Protein AF-A0A968CPF7-F1 (afdb_monomer_lite)

Foldseek 3Di:
DPDPPDDPDDDVPDDDDDPDDDDDDDDDDDDDADALVNVVVVCVVVVNDDPVCSVVVVVVCVVVPVDDDDPRHD

Structure (mmCIF, N/CA/C/O backbone):
data_AF-A0A968CPF7-F1
#
_entry.id   AF-A0A968CPF7-F1
#
loop_
_atom_site.group_PDB
_atom_site.id
_atom_site.type_symbol
_atom_site.label_atom_id
_atom_site.label_alt_id
_atom_site.label_comp_id
_atom_site.label_asym_id
_atom_site.label_entity_id
_atom_site.label_seq_id
_atom_site.pdbx_PDB_ins_code
_atom_site.Cartn_x
_atom_site.Cartn_y
_atom_site.Cartn_z
_atom_site.occupancy
_atom_site.B_iso_or_equiv
_atom_site.auth_seq_id
_atom_site.auth_comp_id
_atom_site.auth_asym_id
_atom_site.auth_atom_id
_atom_site.pdbx_PDB_model_num
ATOM 1 N N . ASN A 1 1 ? 9.560 10.464 -10.817 1.00 39.50 1 ASN A N 1
ATOM 2 C CA . ASN A 1 1 ? 8.971 10.778 -12.135 1.00 39.50 1 ASN A CA 1
ATOM 3 C C . ASN A 1 1 ? 9.749 11.912 -12.779 1.00 39.50 1 ASN A C 1
ATOM 5 O O . ASN A 1 1 ? 9.310 13.050 -12.733 1.00 39.50 1 ASN A O 1
ATOM 9 N N . GLN A 1 2 ? 10.926 11.615 -13.327 1.00 47.94 2 GLN A N 1
ATOM 10 C CA . GLN A 1 2 ? 11.486 12.446 -14.391 1.00 47.94 2 GLN A CA 1
ATOM 11 C C . GLN A 1 2 ? 10.918 11.858 -15.681 1.00 47.94 2 GLN A C 1
ATOM 13 O O . GLN A 1 2 ? 11.014 10.647 -15.883 1.00 47.94 2 GLN A O 1
ATOM 18 N N . ALA A 1 3 ? 10.230 12.667 -16.484 1.00 53.81 3 ALA A N 1
ATOM 19 C CA . ALA A 1 3 ? 9.826 12.242 -17.814 1.00 53.81 3 ALA A CA 1
ATOM 20 C C . ALA A 1 3 ? 11.107 11.901 -18.582 1.00 53.81 3 ALA A C 1
ATOM 22 O O . ALA A 1 3 ? 12.005 12.739 -18.668 1.00 53.81 3 ALA A O 1
ATOM 23 N N . ALA A 1 4 ? 11.228 10.661 -19.054 1.00 68.56 4 ALA A N 1
ATOM 24 C CA . ALA A 1 4 ? 12.365 10.259 -19.864 1.00 68.56 4 ALA A CA 1
ATOM 25 C C . ALA A 1 4 ? 12.369 11.136 -21.123 1.00 68.56 4 ALA A C 1
ATOM 27 O O . ALA A 1 4 ? 11.470 11.035 -21.957 1.00 68.56 4 ALA A O 1
ATOM 28 N N . ASN A 1 5 ? 13.330 12.055 -21.211 1.00 81.44 5 ASN A N 1
ATOM 29 C CA . ASN A 1 5 ? 13.488 12.927 -22.364 1.00 81.44 5 ASN A CA 1
ATOM 30 C C . ASN A 1 5 ? 14.167 12.117 -23.468 1.00 81.44 5 ASN A C 1
ATOM 32 O O . ASN A 1 5 ? 15.385 11.949 -23.470 1.00 81.44 5 ASN A O 1
ATOM 36 N N . LEU A 1 6 ? 13.349 11.542 -24.343 1.00 83.56 6 LEU A N 1
ATOM 37 C CA . LEU A 1 6 ? 13.816 10.797 -25.503 1.00 83.56 6 LEU A CA 1
ATOM 38 C C . LEU A 1 6 ? 14.331 11.787 -26.564 1.00 83.56 6 LEU A C 1
ATOM 40 O O . LEU A 1 6 ? 13.721 12.844 -26.760 1.00 83.56 6 LEU A O 1
ATOM 44 N N . PRO A 1 7 ? 15.438 11.480 -27.260 1.00 85.50 7 PRO A N 1
ATOM 45 C CA . PRO A 1 7 ? 15.909 12.311 -28.361 1.00 85.50 7 PRO A CA 1
ATOM 46 C C . PRO A 1 7 ? 14.845 12.373 -29.466 1.00 85.50 7 PRO A C 1
ATOM 48 O O . PRO A 1 7 ? 14.208 11.377 -29.798 1.00 85.50 7 PRO A O 1
ATOM 51 N N . LYS A 1 8 ? 14.636 13.569 -30.026 1.00 79.44 8 LYS A N 1
ATOM 52 C CA . LYS A 1 8 ? 13.529 13.846 -30.960 1.00 79.44 8 LYS A CA 1
ATOM 53 C C . LYS A 1 8 ? 13.714 13.235 -32.353 1.00 79.44 8 LYS A C 1
ATOM 55 O O . LYS A 1 8 ? 12.736 13.106 -33.076 1.00 79.44 8 LYS A O 1
ATOM 60 N N . ASN A 1 9 ? 14.945 12.877 -32.711 1.00 82.25 9 ASN A N 1
ATOM 61 C CA . ASN A 1 9 ? 15.328 12.457 -34.056 1.00 82.25 9 ASN A CA 1
ATOM 62 C C . ASN A 1 9 ? 16.010 11.083 -34.000 1.00 82.25 9 ASN A C 1
ATOM 64 O O . ASN A 1 9 ? 17.223 11.015 -34.149 1.00 82.25 9 ASN A O 1
ATOM 68 N N . ILE A 1 10 ? 15.243 10.020 -33.744 1.00 87.88 10 ILE A N 1
ATOM 69 C CA . ILE A 1 10 ? 15.687 8.641 -33.994 1.00 87.88 10 ILE A CA 1
ATOM 70 C C . ILE A 1 10 ? 14.996 8.160 -35.267 1.00 87.88 10 ILE A C 1
ATOM 72 O O . ILE A 1 10 ? 13.769 8.261 -35.368 1.00 87.88 10 ILE A O 1
ATOM 76 N N . ALA A 1 11 ? 15.765 7.649 -36.224 1.00 88.50 11 ALA A N 1
ATOM 77 C CA . ALA A 1 11 ? 15.227 7.035 -37.436 1.00 88.50 11 ALA A CA 1
ATOM 78 C C . ALA A 1 11 ? 15.071 5.513 -37.276 1.00 88.50 11 ALA A C 1
ATOM 80 O O . ALA A 1 11 ? 15.826 4.855 -36.558 1.00 88.50 11 ALA A O 1
ATOM 81 N N . GLU A 1 12 ? 14.097 4.927 -37.975 1.00 90.25 12 GLU A N 1
ATOM 82 C CA . GLU A 1 12 ? 13.990 3.471 -38.074 1.00 90.25 12 GLU A CA 1
ATOM 83 C C . GLU A 1 12 ? 15.254 2.905 -38.746 1.00 90.25 12 GLU A C 1
ATOM 85 O O . GLU A 1 12 ? 15.683 3.390 -39.791 1.00 90.25 12 GLU A O 1
ATOM 90 N N . GLY A 1 13 ? 15.876 1.900 -38.122 1.00 91.38 13 GLY A N 1
ATOM 91 C CA . GLY A 1 13 ? 17.128 1.304 -38.602 1.00 91.38 13 GLY A CA 1
ATOM 92 C C . GLY A 1 13 ? 18.410 2.045 -38.199 1.00 91.38 13 GLY A C 1
ATOM 93 O O . GLY A 1 13 ? 19.493 1.625 -38.605 1.00 91.38 13 GLY A O 1
ATOM 94 N N . GLU A 1 14 ? 18.325 3.112 -37.398 1.00 90.75 14 GLU A N 1
ATOM 95 C CA . GLU A 1 14 ? 19.501 3.813 -36.873 1.00 90.75 14 GLU A CA 1
ATOM 96 C C . GLU A 1 14 ? 20.338 2.912 -35.946 1.00 90.75 14 GLU A C 1
ATOM 98 O O . GLU A 1 14 ? 19.820 2.267 -35.030 1.00 90.75 14 GLU A O 1
ATOM 103 N N . LEU A 1 15 ? 21.655 2.866 -36.176 1.00 90.38 15 LEU A N 1
ATOM 104 C CA . LEU A 1 15 ? 22.581 2.102 -35.343 1.00 90.38 15 LEU A CA 1
ATOM 105 C C . LEU A 1 15 ? 22.853 2.849 -34.035 1.00 90.38 15 LEU A C 1
ATOM 107 O O . LEU A 1 15 ?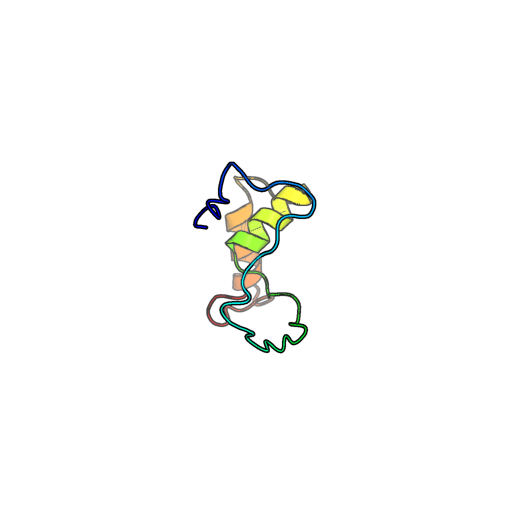 23.429 3.935 -34.038 1.00 90.38 15 LEU A O 1
ATOM 111 N N . LEU A 1 16 ? 22.492 2.233 -32.910 1.00 90.56 16 LEU A N 1
ATOM 112 C CA . LEU A 1 16 ? 22.753 2.769 -31.576 1.00 90.56 16 LEU A CA 1
ATOM 113 C C . LEU A 1 16 ? 23.981 2.111 -30.946 1.00 90.56 16 LEU A C 1
ATOM 115 O O . LEU A 1 16 ? 24.194 0.902 -31.056 1.00 90.56 16 LEU A O 1
ATOM 119 N N . GLN A 1 17 ? 24.770 2.911 -30.230 1.00 93.50 17 GLN A N 1
ATOM 120 C CA . GLN A 1 17 ? 25.887 2.407 -29.443 1.00 93.50 17 GLN A CA 1
ATOM 121 C C . GLN A 1 17 ? 25.375 1.830 -28.119 1.00 93.50 17 GLN A C 1
ATOM 123 O O . GLN A 1 17 ? 24.750 2.528 -27.319 1.00 93.50 17 GLN A O 1
ATOM 128 N N . LEU A 1 18 ? 25.678 0.557 -27.861 1.00 92.38 18 LEU A N 1
ATOM 129 C CA . LEU A 1 18 ? 25.475 -0.040 -26.546 1.00 92.38 18 LEU A CA 1
ATOM 130 C C . LEU A 1 18 ? 26.472 0.585 -25.563 1.00 92.38 18 LEU A C 1
ATOM 132 O O . LEU A 1 18 ? 27.671 0.330 -25.655 1.00 92.38 18 LEU A O 1
ATOM 136 N N . LEU A 1 19 ? 25.975 1.408 -24.638 1.00 95.62 19 LEU A N 1
ATOM 137 C CA . LEU A 1 19 ? 26.808 2.036 -23.609 1.00 95.62 19 LEU A CA 1
ATOM 138 C C . LEU A 1 19 ? 27.048 1.101 -22.420 1.00 95.62 19 LEU A C 1
ATOM 140 O O . LEU A 1 19 ? 28.171 0.985 -21.942 1.00 95.62 19 LEU A O 1
ATOM 144 N N . GLU A 1 20 ? 25.999 0.429 -21.942 1.00 95.38 20 GLU A N 1
ATOM 145 C CA . GLU A 1 20 ? 26.067 -0.423 -20.757 1.00 95.38 20 GLU A CA 1
ATOM 146 C C . GLU A 1 20 ? 24.985 -1.508 -20.795 1.00 95.38 20 GLU A C 1
ATOM 148 O O . GLU A 1 20 ? 23.877 -1.287 -21.292 1.00 95.38 20 GLU A O 1
ATOM 153 N N . LEU A 1 21 ? 25.295 -2.673 -20.221 1.00 94.12 21 LEU A N 1
ATOM 154 C CA . LEU A 1 21 ? 24.335 -3.742 -19.972 1.00 94.12 21 LEU A CA 1
ATOM 155 C C . LEU A 1 21 ? 24.269 -4.018 -18.467 1.00 94.12 21 LEU A C 1
ATOM 157 O O . LEU A 1 21 ? 25.172 -4.621 -17.892 1.00 94.12 21 LEU A O 1
ATOM 161 N N . ILE A 1 22 ? 23.176 -3.588 -17.830 1.00 94.69 22 ILE A N 1
ATOM 162 C CA . ILE A 1 22 ? 22.946 -3.791 -16.394 1.00 94.69 22 ILE A CA 1
ATOM 163 C C . ILE A 1 22 ? 21.975 -4.953 -16.201 1.00 94.69 22 ILE A C 1
ATOM 165 O O . ILE A 1 22 ? 20.771 -4.821 -16.433 1.00 94.69 22 ILE A O 1
ATOM 169 N N . LEU A 1 23 ? 22.488 -6.085 -15.721 1.00 94.00 23 LEU A N 1
ATOM 170 C CA . LEU A 1 23 ? 21.667 -7.230 -15.333 1.00 94.00 23 LEU A CA 1
ATOM 171 C C . LEU A 1 23 ? 20.876 -6.885 -14.065 1.00 94.00 23 LEU A C 1
ATOM 173 O O . LEU A 1 23 ? 21.451 -6.660 -13.000 1.00 94.00 23 LEU A O 1
ATOM 177 N N . LYS A 1 24 ? 19.545 -6.843 -14.169 1.00 93.44 24 LYS A N 1
ATOM 178 C CA . LYS A 1 24 ? 18.649 -6.606 -13.031 1.00 93.44 24 LYS A CA 1
ATOM 179 C C . LYS A 1 24 ? 17.729 -7.796 -12.843 1.00 93.44 24 LYS A C 1
ATOM 181 O O . LYS A 1 24 ? 16.929 -8.119 -13.717 1.00 93.4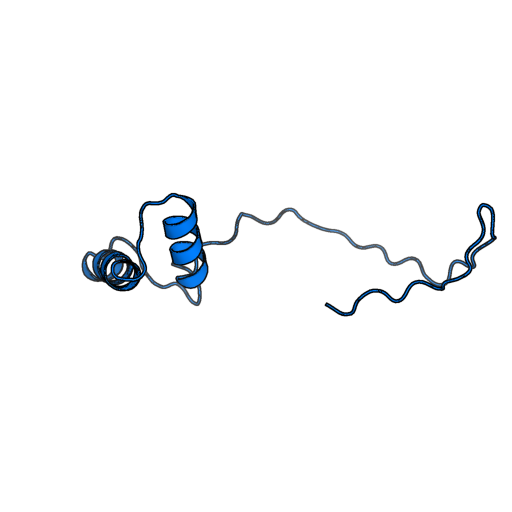4 24 LYS A O 1
ATOM 186 N N . GLN A 1 25 ? 17.826 -8.424 -11.679 1.00 94.81 25 GLN A N 1
ATOM 187 C CA . GLN A 1 25 ? 16.893 -9.459 -11.267 1.00 94.81 25 GLN A CA 1
ATOM 188 C C . GLN A 1 25 ? 15.768 -8.832 -10.447 1.00 94.81 25 GLN A C 1
ATOM 190 O O . GLN A 1 25 ? 16.006 -8.065 -9.512 1.00 94.81 25 GLN A O 1
ATOM 195 N N . HIS A 1 26 ? 14.532 -9.175 -10.794 1.00 93.25 26 HIS A N 1
ATOM 196 C CA . HIS A 1 26 ? 13.350 -8.765 -10.055 1.00 93.25 26 HIS A CA 1
ATOM 197 C C . HIS A 1 26 ? 12.662 -9.987 -9.457 1.00 93.25 26 HIS A C 1
ATOM 199 O O . HIS A 1 26 ? 12.604 -11.047 -10.073 1.00 93.25 26 HIS A O 1
ATOM 205 N N . PHE A 1 27 ? 12.110 -9.805 -8.262 1.00 94.31 27 PHE A N 1
ATOM 206 C CA . PHE A 1 27 ? 11.275 -10.793 -7.595 1.00 94.31 27 PHE A CA 1
ATOM 207 C C . PHE A 1 27 ? 9.846 -10.276 -7.506 1.00 94.31 27 PHE A C 1
ATOM 209 O O . PHE A 1 27 ? 9.612 -9.072 -7.345 1.00 94.31 27 PHE A O 1
ATOM 216 N N . THR A 1 28 ? 8.888 -11.195 -7.570 1.00 95.50 28 THR A N 1
ATOM 217 C CA . THR A 1 28 ? 7.495 -10.886 -7.256 1.00 95.50 28 THR A CA 1
ATOM 218 C C . THR A 1 28 ? 7.392 -10.458 -5.803 1.00 95.50 28 THR A C 1
ATOM 220 O O . THR A 1 28 ? 7.967 -11.087 -4.913 1.00 95.50 28 THR A O 1
ATOM 223 N N . LYS A 1 29 ? 6.638 -9.392 -5.555 1.00 92.00 29 LYS A N 1
ATOM 224 C CA . LYS A 1 29 ? 6.348 -8.923 -4.203 1.00 92.00 29 LYS A CA 1
ATOM 225 C C . LYS A 1 29 ? 4.913 -9.292 -3.847 1.00 92.00 29 LYS A C 1
ATOM 227 O O . LYS A 1 29 ? 4.057 -9.253 -4.734 1.00 92.00 29 LYS A O 1
ATOM 232 N N . PRO A 1 30 ? 4.630 -9.625 -2.578 1.00 92.81 30 PRO A N 1
ATOM 233 C CA . PRO A 1 30 ? 3.251 -9.751 -2.141 1.00 92.81 30 PRO A CA 1
ATOM 234 C C . PRO A 1 30 ? 2.523 -8.409 -2.323 1.00 92.81 30 PRO A C 1
ATOM 236 O O . PRO A 1 30 ? 3.170 -7.352 -2.332 1.00 92.81 30 PRO A O 1
ATOM 239 N N . PRO A 1 31 ? 1.186 -8.424 -2.443 1.00 91.88 31 PRO A N 1
ATOM 240 C CA . PRO A 1 31 ? 0.404 -7.199 -2.455 1.00 91.88 31 PRO A CA 1
ATOM 241 C C . PRO A 1 31 ? 0.713 -6.344 -1.216 1.00 91.88 31 PRO A C 1
ATOM 243 O O . PRO A 1 31 ? 0.850 -6.886 -0.113 1.00 91.88 31 PRO A O 1
ATOM 246 N N . PRO A 1 32 ? 0.836 -5.015 -1.366 1.00 91.12 32 PRO A N 1
ATOM 247 C CA . PRO A 1 32 ? 1.051 -4.140 -0.226 1.00 91.12 32 PRO A CA 1
ATOM 248 C C . PRO A 1 32 ? -0.167 -4.185 0.701 1.00 91.12 32 PRO A C 1
ATOM 250 O O . PRO A 1 32 ? -1.310 -4.224 0.244 1.00 91.12 32 PRO A O 1
ATOM 253 N N . ARG A 1 33 ? 0.079 -4.145 2.013 1.00 93.62 33 ARG A N 1
ATOM 254 C CA . ARG A 1 33 ? -0.990 -3.951 2.999 1.00 93.62 33 ARG A CA 1
ATOM 255 C C . ARG A 1 33 ? -1.629 -2.577 2.822 1.00 93.62 33 ARG A C 1
ATOM 257 O O . ARG A 1 33 ? -0.998 -1.647 2.314 1.00 93.62 33 ARG A O 1
ATOM 264 N N . TYR A 1 34 ? -2.863 -2.445 3.291 1.00 93.25 34 TYR A N 1
ATOM 265 C CA . TYR A 1 34 ? -3.539 -1.159 3.296 1.00 93.25 34 TYR A CA 1
ATOM 266 C C . TYR A 1 34 ? -2.870 -0.208 4.290 1.00 93.25 34 TYR A C 1
ATOM 268 O O . TYR A 1 34 ? -2.678 -0.543 5.449 1.00 93.25 34 TYR A O 1
ATOM 276 N N . SER A 1 35 ? -2.546 1.000 3.852 1.00 92.62 35 SER A N 1
ATOM 277 C CA . SER A 1 35 ? -2.474 2.174 4.720 1.00 92.62 35 SER A CA 1
ATOM 278 C C . SER A 1 35 ? -3.857 2.821 4.832 1.00 92.62 35 SER A C 1
ATOM 280 O O . SER A 1 35 ? -4.725 2.572 3.992 1.00 92.62 35 SER A O 1
ATOM 282 N N . GLU A 1 36 ? -4.049 3.740 5.780 1.00 90.31 36 GLU A N 1
ATOM 283 C CA . GLU A 1 36 ? -5.294 4.518 5.883 1.00 90.31 36 GLU A CA 1
ATOM 284 C C . GLU A 1 36 ? -5.654 5.218 4.572 1.00 90.31 36 GLU A C 1
ATOM 286 O O . GLU A 1 36 ? -6.794 5.145 4.126 1.00 90.31 36 GLU A O 1
ATOM 291 N N . SER A 1 37 ? -4.676 5.813 3.884 1.00 91.50 37 SER A N 1
ATOM 292 C CA . SER A 1 37 ? -4.927 6.496 2.613 1.00 91.50 37 SER A CA 1
ATOM 293 C C . SER A 1 37 ? -5.357 5.536 1.502 1.00 91.50 37 SER A C 1
ATOM 295 O O . SER A 1 37 ? -6.257 5.857 0.726 1.00 91.50 37 SER A O 1
ATOM 297 N N . THR A 1 38 ? -4.757 4.346 1.421 1.00 94.06 38 THR A N 1
ATOM 298 C CA . THR A 1 38 ? -5.175 3.330 0.439 1.00 94.06 38 THR A CA 1
ATOM 299 C C . THR A 1 38 ? -6.505 2.675 0.805 1.00 94.06 38 THR A C 1
ATOM 301 O O . THR A 1 38 ? -7.278 2.347 -0.095 1.00 94.06 38 THR A O 1
ATOM 304 N N . LEU A 1 39 ? -6.811 2.538 2.098 1.00 94.31 39 LEU A N 1
ATOM 305 C CA . LEU A 1 39 ? -8.092 2.024 2.569 1.00 94.31 39 LEU A CA 1
ATOM 306 C C . LEU A 1 39 ? -9.215 3.010 2.244 1.00 94.31 39 LEU A C 1
ATOM 308 O O . LEU A 1 39 ? -10.213 2.600 1.663 1.00 94.31 39 LEU A O 1
ATOM 312 N N . VAL A 1 40 ? -9.023 4.308 2.504 1.00 94.94 40 VAL A N 1
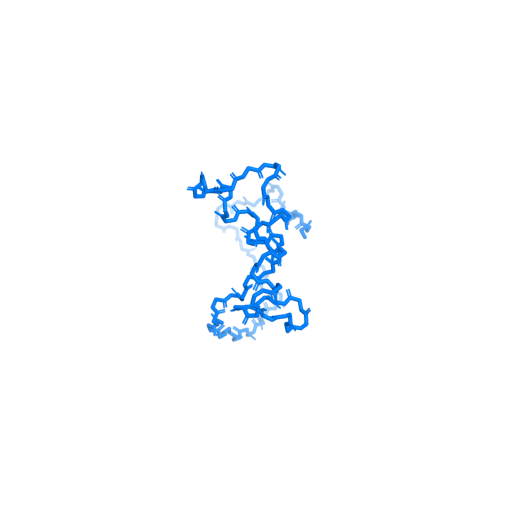ATOM 313 C CA . VAL A 1 40 ? -9.977 5.362 2.113 1.00 94.94 40 VAL A CA 1
ATOM 314 C C . VAL A 1 40 ? -10.232 5.334 0.607 1.00 94.94 40 VAL A C 1
ATOM 316 O O . VAL A 1 40 ? -11.384 5.269 0.189 1.00 94.94 40 VAL A O 1
ATOM 319 N N . LYS A 1 41 ? -9.171 5.288 -0.212 1.00 95.06 41 LYS A N 1
ATOM 320 C CA . LYS A 1 41 ? -9.305 5.167 -1.677 1.00 95.06 41 LYS A CA 1
ATOM 321 C C . LYS A 1 41 ? -10.087 3.921 -2.095 1.00 95.06 41 LYS A C 1
ATOM 323 O O . LYS A 1 41 ? -10.828 3.958 -3.070 1.00 95.06 41 LYS A O 1
ATOM 328 N N . THR A 1 42 ? -9.914 2.815 -1.376 1.00 95.69 42 THR A N 1
ATOM 329 C CA . THR A 1 42 ? -10.611 1.557 -1.672 1.00 95.69 42 THR A CA 1
ATOM 330 C C . THR A 1 42 ? -12.085 1.636 -1.279 1.00 95.69 42 THR A C 1
ATOM 332 O O . THR A 1 42 ? -12.939 1.244 -2.068 1.00 95.69 42 THR A O 1
ATOM 335 N N . LEU A 1 43 ? -12.398 2.192 -0.106 1.00 96.19 43 LEU A N 1
ATOM 336 C CA . LEU A 1 43 ? -13.773 2.413 0.350 1.00 96.19 43 LEU A CA 1
ATOM 337 C C . LEU A 1 43 ? -14.549 3.338 -0.595 1.00 96.19 43 LEU A C 1
ATOM 339 O O . LEU A 1 43 ? -15.729 3.090 -0.840 1.00 96.19 43 LEU A O 1
ATOM 343 N N . ASP A 1 44 ? -13.887 4.364 -1.131 1.00 96.00 44 ASP A N 1
ATOM 344 C CA . ASP A 1 44 ? -14.445 5.286 -2.126 1.00 96.00 44 ASP A CA 1
ATOM 345 C C . ASP A 1 44 ? -14.704 4.576 -3.463 1.00 96.00 44 ASP A C 1
ATOM 347 O O . ASP A 1 44 ? -15.826 4.573 -3.965 1.00 96.00 44 ASP A O 1
ATOM 351 N N . LYS A 1 45 ? -13.697 3.859 -3.987 1.00 96.75 45 LYS A N 1
ATOM 352 C CA . LYS A 1 45 ? -13.804 3.097 -5.244 1.00 96.75 45 LYS A CA 1
ATOM 353 C C . LYS A 1 45 ? -14.920 2.048 -5.212 1.00 96.75 45 LYS A C 1
ATOM 355 O O . LYS A 1 45 ? -15.540 1.788 -6.237 1.00 96.75 45 LYS A O 1
ATOM 360 N N . LEU A 1 46 ? -15.152 1.430 -4.055 1.00 96.69 46 LEU A N 1
ATOM 361 C CA . LEU A 1 46 ? -16.216 0.442 -3.858 1.00 96.69 46 LEU A CA 1
ATOM 362 C C . LEU A 1 46 ? -17.577 1.078 -3.521 1.00 96.69 46 LEU A C 1
ATOM 364 O O . LEU A 1 46 ? -18.559 0.357 -3.375 1.00 96.69 46 LEU A O 1
ATOM 368 N N . GLY A 1 47 ? -17.652 2.403 -3.365 1.00 95.19 47 GLY A N 1
ATOM 369 C CA . GLY A 1 47 ? -18.885 3.116 -3.024 1.00 95.19 47 GLY A CA 1
ATOM 370 C C . GLY A 1 47 ? -19.387 2.876 -1.595 1.00 95.19 47 GLY A C 1
ATOM 371 O O . GLY A 1 47 ? -20.525 3.235 -1.285 1.00 95.19 47 GLY A O 1
ATOM 372 N N . ILE A 1 48 ? -18.557 2.303 -0.720 1.00 95.69 48 ILE A N 1
ATOM 373 C CA . ILE A 1 48 ? -18.903 1.959 0.669 1.00 95.69 48 ILE A CA 1
ATOM 374 C C . ILE A 1 48 ? -18.757 3.182 1.578 1.00 95.69 48 ILE A C 1
ATOM 376 O O . ILE A 1 48 ? -19.604 3.438 2.431 1.00 95.69 48 ILE A O 1
ATOM 380 N N . GLY A 1 49 ? -17.674 3.941 1.411 1.00 93.19 49 GLY A N 1
ATOM 381 C CA . GLY A 1 49 ? -17.400 5.105 2.248 1.00 93.19 49 GLY A CA 1
ATOM 382 C C . GLY A 1 49 ? -17.880 6.418 1.633 1.00 93.19 49 GLY A C 1
ATOM 383 O O . GLY A 1 49 ? -18.220 6.504 0.453 1.00 93.19 49 GLY A O 1
ATOM 384 N N . ARG A 1 50 ? -17.955 7.449 2.471 1.00 96.38 50 ARG A N 1
ATOM 385 C CA . ARG A 1 50 ? -18.249 8.839 2.104 1.00 96.38 50 ARG A CA 1
ATOM 386 C C . ARG A 1 50 ? -17.259 9.750 2.834 1.00 96.38 50 ARG A C 1
ATOM 388 O O . ARG A 1 50 ? -16.764 9.349 3.891 1.00 96.38 50 ARG A O 1
ATOM 395 N N . PRO A 1 51 ? -17.013 10.985 2.351 1.00 94.38 51 PRO A N 1
ATOM 396 C CA . PRO A 1 51 ? -16.123 11.936 3.025 1.00 94.38 51 PRO A CA 1
ATOM 397 C C . PRO A 1 51 ? -16.413 12.109 4.522 1.00 94.38 51 PRO A C 1
ATOM 399 O O . PRO A 1 51 ? -15.488 12.230 5.317 1.00 94.38 51 PRO A O 1
ATOM 402 N N . SER A 1 52 ? -17.687 12.040 4.918 1.00 95.62 52 SER A N 1
ATOM 403 C CA . SER A 1 52 ? -18.124 12.130 6.313 1.00 95.62 52 SER A CA 1
ATOM 404 C C . SER A 1 52 ? -17.908 10.856 7.142 1.00 95.62 52 SER A C 1
ATOM 406 O O . SER A 1 52 ? -17.896 10.939 8.366 1.00 95.62 52 SER A O 1
ATOM 408 N N . THR A 1 53 ? -17.739 9.682 6.524 1.00 95.50 53 THR A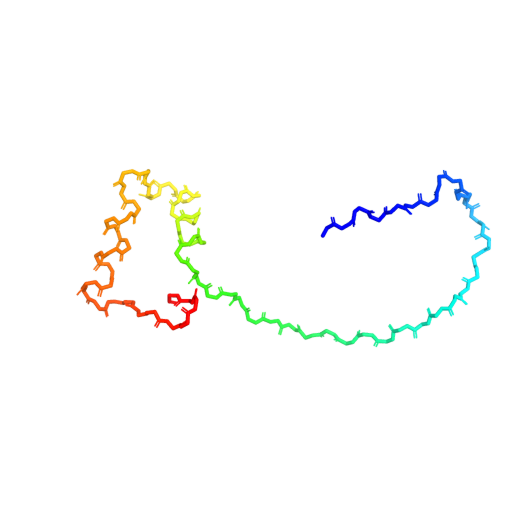 N 1
ATOM 409 C CA . THR A 1 53 ? -17.731 8.387 7.231 1.00 95.50 53 THR A CA 1
ATOM 410 C C . THR A 1 53 ? -16.363 7.714 7.300 1.00 95.50 53 THR A C 1
ATOM 412 O O . THR A 1 53 ? -16.170 6.842 8.146 1.00 95.50 53 THR A O 1
ATOM 415 N N . TYR A 1 54 ? -15.383 8.125 6.487 1.00 95.06 54 TYR A N 1
ATOM 416 C CA . TYR A 1 54 ? -14.054 7.496 6.453 1.00 95.06 54 TYR A CA 1
ATOM 417 C C . TYR A 1 54 ? -13.368 7.435 7.822 1.00 95.06 54 TYR A C 1
ATOM 419 O O . TYR A 1 54 ? -12.946 6.363 8.258 1.00 95.06 54 TYR A O 1
ATOM 427 N N . ALA A 1 55 ? -13.298 8.572 8.518 1.00 94.06 55 ALA A N 1
ATOM 428 C CA . ALA A 1 55 ? -12.652 8.657 9.825 1.00 94.06 55 ALA A CA 1
ATOM 429 C C . ALA A 1 55 ? -13.362 7.782 10.870 1.00 94.06 55 ALA A C 1
ATOM 431 O O . ALA A 1 55 ? -12.707 7.101 11.658 1.00 94.06 55 ALA A O 1
ATOM 432 N N . GLN A 1 56 ? -14.699 7.752 10.845 1.00 96.50 56 GLN A N 1
ATOM 433 C CA . GLN A 1 56 ? -15.490 6.963 11.787 1.00 96.50 56 GLN A CA 1
ATOM 434 C C . GLN A 1 56 ? -15.342 5.456 11.542 1.00 96.50 56 GLN A C 1
ATOM 436 O O . GLN A 1 56 ? -15.180 4.707 12.506 1.00 96.50 56 GLN A O 1
ATOM 441 N N . ILE A 1 57 ? -15.347 5.007 10.281 1.00 95.75 57 ILE A N 1
ATOM 442 C CA . ILE A 1 57 ? -15.139 3.593 9.917 1.00 95.75 57 ILE A CA 1
ATOM 443 C C . ILE A 1 57 ? -13.773 3.120 10.419 1.00 95.75 57 ILE A C 1
ATOM 445 O O . ILE A 1 57 ? -13.691 2.126 11.139 1.00 95.75 57 ILE A O 1
ATOM 449 N N . ILE A 1 58 ? -12.713 3.863 10.089 1.00 93.81 58 ILE A N 1
ATOM 450 C CA . ILE A 1 58 ? -11.340 3.516 10.475 1.00 93.81 58 ILE A CA 1
ATOM 451 C C . ILE A 1 58 ? -11.197 3.509 12.002 1.00 93.81 58 ILE A C 1
ATOM 453 O O . ILE A 1 58 ? -10.707 2.534 12.569 1.00 93.81 58 ILE A O 1
ATOM 457 N N . SER A 1 59 ? -11.689 4.550 12.680 1.00 94.12 59 SER A N 1
ATOM 458 C CA . SER A 1 59 ? -11.656 4.635 14.144 1.00 94.12 59 SER A CA 1
ATOM 459 C C . SER A 1 59 ? -12.379 3.457 14.804 1.00 94.12 59 SER A C 1
ATOM 461 O O . SER A 1 59 ? -11.843 2.836 15.719 1.00 94.12 59 SER A O 1
ATOM 463 N N . THR A 1 60 ? -13.554 3.079 14.294 1.00 96.00 60 THR A N 1
ATOM 464 C CA . THR A 1 60 ? -14.334 1.953 14.831 1.00 96.00 60 THR A CA 1
ATOM 465 C C . THR A 1 60 ? -13.577 0.628 14.710 1.00 96.00 60 THR A C 1
ATOM 467 O O . THR A 1 60 ? -13.595 -0.169 15.649 1.00 96.00 60 THR A O 1
ATOM 470 N N . LEU A 1 61 ?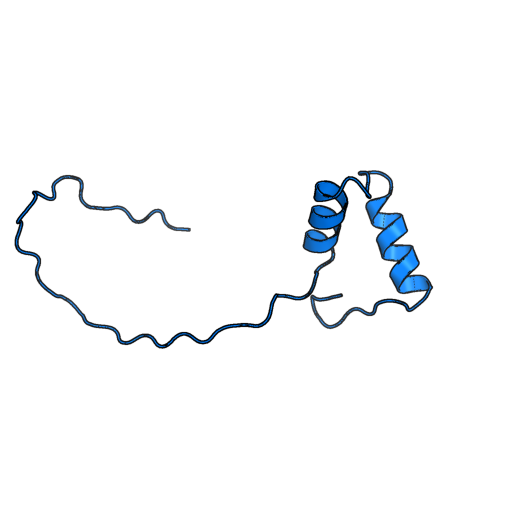 -12.888 0.389 13.587 1.00 95.19 61 LEU A N 1
ATOM 471 C CA . LEU A 1 61 ? -12.088 -0.825 13.379 1.00 95.19 61 LEU A CA 1
ATOM 472 C C . LEU A 1 61 ? -10.948 -0.946 14.401 1.00 95.19 61 LEU A C 1
ATOM 474 O O . LEU A 1 61 ? -10.741 -2.028 14.954 1.00 95.19 61 LEU A O 1
ATOM 478 N N . PHE A 1 62 ? -10.268 0.162 14.708 1.00 94.06 62 PHE A N 1
ATOM 479 C CA . PHE A 1 62 ? -9.218 0.195 15.730 1.00 94.06 62 PHE A CA 1
ATOM 480 C C . PHE A 1 62 ? -9.762 0.086 17.152 1.00 94.06 62 PHE A C 1
ATOM 482 O O . PHE A 1 62 ? -9.252 -0.700 17.947 1.00 94.06 62 PHE A O 1
ATOM 489 N N . GLN A 1 63 ? -10.809 0.848 17.483 1.00 96.38 63 GLN A N 1
ATOM 490 C CA . GLN A 1 63 ? -11.408 0.850 18.823 1.00 96.38 63 GLN A CA 1
ATOM 491 C C . GLN A 1 63 ? -11.910 -0.540 19.219 1.00 96.38 63 GLN A C 1
ATOM 493 O O . GLN A 1 63 ? -11.749 -0.958 20.364 1.00 96.38 63 GLN A O 1
ATOM 498 N N . ARG A 1 64 ? -12.476 -1.279 18.260 1.00 97.38 64 ARG A N 1
ATOM 499 C CA . ARG A 1 64 ? -12.938 -2.659 18.460 1.00 97.38 64 ARG A CA 1
ATOM 500 C C . ARG A 1 64 ? -11.832 -3.706 18.309 1.00 97.38 64 ARG A C 1
ATOM 502 O O . ARG A 1 64 ? -12.123 -4.892 18.414 1.00 97.38 64 ARG A O 1
ATOM 509 N N . LYS A 1 65 ? -10.583 -3.280 18.087 1.00 94.12 65 LYS A N 1
ATOM 510 C CA . LYS A 1 65 ? -9.398 -4.138 17.941 1.00 94.12 65 LYS A CA 1
ATOM 511 C C . LYS A 1 65 ? -9.521 -5.184 16.822 1.00 94.12 65 LYS A C 1
ATOM 513 O O . LYS A 1 65 ? -8.970 -6.273 16.931 1.00 94.12 65 LYS A O 1
ATOM 518 N N . TYR A 1 66 ? -10.235 -4.861 15.740 1.00 95.19 66 TYR A N 1
ATOM 519 C CA . TYR A 1 66 ? -10.271 -5.714 14.543 1.00 95.19 66 TYR A CA 1
ATOM 520 C C . TYR A 1 66 ? -9.022 -5.555 13.674 1.00 95.19 66 TYR A C 1
ATOM 522 O O . TYR A 1 66 ? -8.724 -6.417 12.853 1.00 95.19 66 TYR A O 1
ATOM 530 N N . VAL A 1 67 ? -8.331 -4.426 13.821 1.00 93.19 67 VAL A N 1
ATOM 531 C CA . VAL A 1 67 ? -7.177 -4.028 13.018 1.00 93.19 67 VAL A CA 1
ATOM 532 C C . VAL A 1 67 ? -6.187 -3.314 13.936 1.00 93.19 67 VAL A C 1
ATOM 534 O O . VAL A 1 67 ? -6.602 -2.629 14.874 1.00 93.19 67 VAL A O 1
ATOM 537 N N . GLU A 1 68 ? -4.891 -3.447 13.669 1.00 90.75 68 GLU A N 1
ATOM 538 C CA . GLU A 1 68 ? -3.820 -2.828 14.454 1.00 90.75 68 GLU A CA 1
ATOM 539 C C . GLU A 1 68 ? -2.832 -2.123 13.530 1.00 90.75 68 GLU A C 1
ATOM 541 O O . GLU A 1 68 ? -2.553 -2.581 12.428 1.00 90.75 68 GLU A O 1
ATOM 546 N N . ARG A 1 69 ? -2.254 -1.004 13.977 1.00 85.44 69 ARG A N 1
ATOM 547 C CA . ARG A 1 69 ? -1.217 -0.339 13.183 1.00 85.44 69 ARG A CA 1
ATOM 548 C C . ARG A 1 69 ? 0.098 -1.092 13.324 1.00 85.44 69 ARG A C 1
ATOM 550 O O . ARG A 1 69 ? 0.679 -1.124 14.408 1.00 85.44 69 ARG A O 1
ATOM 557 N N . LYS A 1 70 ? 0.615 -1.604 12.210 1.00 84.00 70 LYS A N 1
ATOM 558 C CA . LYS A 1 70 ? 1.989 -2.095 12.101 1.00 84.00 70 LYS A CA 1
ATOM 559 C C . LYS A 1 70 ? 2.772 -1.166 11.178 1.00 84.00 70 LYS A C 1
ATOM 561 O O . LYS A 1 70 ? 2.637 -1.215 9.957 1.00 84.00 70 LYS A O 1
ATOM 566 N N . GLU A 1 71 ? 3.580 -0.292 11.776 1.00 80.75 71 GLU A N 1
ATOM 567 C CA . GLU A 1 71 ? 4.317 0.776 11.082 1.00 80.75 71 GLU A CA 1
ATOM 56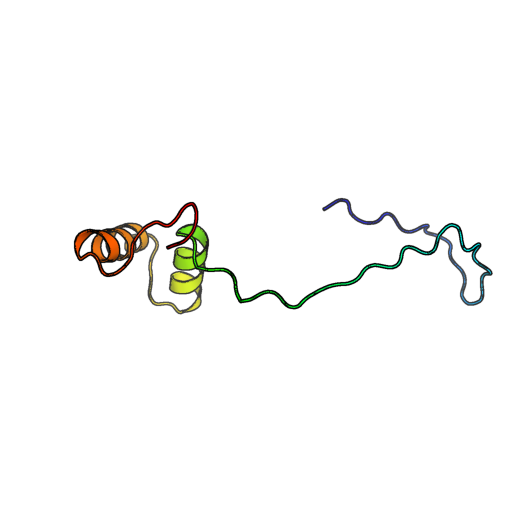8 C C . GLU A 1 71 ? 3.393 1.709 10.268 1.00 80.75 71 GLU A C 1
ATOM 570 O O . GLU A 1 71 ? 2.691 2.541 10.840 1.00 80.75 71 GLU A O 1
ATOM 575 N N . ARG A 1 72 ? 3.401 1.590 8.931 1.00 69.06 72 ARG A N 1
ATOM 576 C CA . ARG A 1 72 ? 2.556 2.347 7.984 1.00 69.06 72 ARG A CA 1
ATOM 577 C C . ARG A 1 72 ? 1.400 1.522 7.406 1.00 69.06 72 ARG A C 1
ATOM 579 O O . ARG A 1 72 ? 0.666 2.027 6.555 1.00 69.06 72 ARG A O 1
ATOM 586 N N . ALA A 1 73 ? 1.265 0.274 7.839 1.00 70.56 73 ALA A N 1
ATOM 587 C CA . ALA A 1 73 ? 0.210 -0.639 7.434 1.00 70.56 73 ALA A CA 1
ATOM 588 C C . ALA A 1 73 ? -0.827 -0.811 8.551 1.00 70.56 73 ALA A C 1
ATOM 590 O O . ALA A 1 73 ? -0.510 -0.735 9.741 1.00 70.56 73 ALA A O 1
ATOM 591 N N . LEU A 1 74 ? -2.062 -1.031 8.119 1.00 72.12 74 LEU A N 1
ATOM 592 C CA . LEU A 1 74 ? -3.192 -1.528 8.890 1.00 72.12 74 LEU A CA 1
ATOM 593 C C . LEU A 1 74 ? -3.190 -3.066 8.899 1.00 72.12 74 LEU A C 1
ATOM 595 O O . LEU A 1 74 ? -2.686 -3.676 7.918 1.00 72.12 74 LEU A O 1
#

Radius of gyration: 22.65 Å; chains: 1; bounding box: 46×25×57 Å

pLDDT: mean 89.47, std 10.9, range [39.5, 97.38]

Sequence (74 aa):
NQAANLPKNIAEGELLQLLELILKQHFTKPPPRYSESTLVKTLDKLGIGRPSTYAQIISTLFQRKYVERKERAL

Secondary structure (DSSP, 8-state):
-------S-PPTTPPPP------------PPPPPPHHHHHHHHHHTT---TTTHHHHHHHHHHTTSS--BTTB-